Protein AF-A0A7C2MYY3-F1 (afdb_monomer)

pLDDT: mean 89.61, std 13.81, range [38.0, 98.69]

Structure (mmCIF, N/CA/C/O backbone):
data_AF-A0A7C2MYY3-F1
#
_entry.id   AF-A0A7C2MYY3-F1
#
loop_
_atom_site.group_PDB
_atom_site.id
_atom_site.type_symbol
_atom_site.label_atom_id
_atom_site.label_alt_id
_atom_site.label_comp_id
_atom_site.label_asym_id
_atom_site.label_entity_id
_atom_site.label_seq_id
_atom_site.pdbx_PDB_ins_code
_atom_site.Cartn_x
_atom_site.Cartn_y
_atom_site.Cartn_z
_atom_site.occupancy
_atom_site.B_iso_or_equiv
_atom_site.auth_seq_id
_atom_site.auth_comp_id
_atom_site.auth_asym_id
_atom_site.auth_atom_id
_atom_site.pdbx_PDB_model_num
ATOM 1 N N . MET A 1 1 ? -9.042 25.947 36.702 1.00 38.00 1 MET A N 1
ATOM 2 C CA . MET A 1 1 ? -10.277 25.143 36.612 1.00 38.00 1 MET A CA 1
ATOM 3 C C . MET A 1 1 ? -9.842 23.784 36.119 1.00 38.00 1 MET A C 1
ATOM 5 O O . MET A 1 1 ? -9.400 23.675 34.986 1.00 38.00 1 MET A O 1
ATOM 9 N N . SER A 1 2 ? -9.769 22.820 37.030 1.00 39.69 2 SER A N 1
ATOM 10 C CA . SER A 1 2 ? -9.299 21.472 36.732 1.00 39.69 2 SER A CA 1
ATOM 11 C C . SER A 1 2 ? -10.454 20.718 36.084 1.00 39.69 2 SER A C 1
ATOM 13 O O . SER A 1 2 ? -11.396 20.357 36.785 1.00 39.69 2 SER A O 1
ATOM 15 N N . ASP A 1 3 ? -10.408 20.528 34.766 1.00 48.78 3 ASP A N 1
ATOM 16 C CA . ASP A 1 3 ? -11.329 19.634 34.057 1.00 48.78 3 ASP A CA 1
ATOM 17 C C . ASP A 1 3 ? -11.000 18.188 34.444 1.00 48.78 3 ASP A C 1
ATOM 19 O O . ASP A 1 3 ? -10.272 17.468 33.759 1.00 48.78 3 ASP A O 1
ATOM 23 N N . GLN A 1 4 ? -11.496 17.770 35.607 1.00 47.84 4 GLN A N 1
ATOM 24 C CA . GLN A 1 4 ? -11.624 16.358 35.921 1.00 47.84 4 GLN A CA 1
ATOM 25 C C . GLN A 1 4 ? -12.794 15.814 35.090 1.00 47.84 4 GLN A C 1
ATOM 27 O O . GLN A 1 4 ? -13.900 16.352 35.200 1.00 47.84 4 GLN A O 1
ATOM 32 N N . PRO A 1 5 ? -12.601 14.759 34.277 1.00 56.78 5 PRO A N 1
ATOM 33 C CA . PRO A 1 5 ? -13.723 14.103 33.623 1.00 56.78 5 PRO A CA 1
ATOM 34 C C . PRO A 1 5 ? -14.706 13.604 34.693 1.00 56.78 5 PRO A C 1
ATOM 36 O O . PRO A 1 5 ? -14.263 13.244 35.791 1.00 56.78 5 PRO A O 1
ATOM 39 N N . PRO A 1 6 ? -16.021 13.575 34.408 1.00 55.62 6 PRO A N 1
ATOM 40 C CA . PRO A 1 6 ? -17.020 13.115 35.359 1.00 55.62 6 PRO A CA 1
ATOM 41 C C . PRO A 1 6 ? -16.768 11.637 35.668 1.00 55.62 6 PRO A C 1
ATOM 43 O O . PRO A 1 6 ? -17.168 10.737 34.936 1.00 55.62 6 PRO A O 1
ATOM 46 N N . SER A 1 7 ? -16.054 11.389 36.760 1.00 68.81 7 SER A N 1
ATOM 47 C CA . SER A 1 7 ? -16.151 10.133 37.486 1.00 68.81 7 SER A CA 1
ATOM 48 C C . SER A 1 7 ? -17.545 10.071 38.113 1.00 68.81 7 SER A C 1
ATOM 50 O O . SER A 1 7 ? -18.080 11.115 38.486 1.00 68.81 7 SER A O 1
ATOM 52 N N . LEU A 1 8 ? -18.062 8.851 38.307 1.00 59.97 8 LEU A N 1
ATOM 53 C CA . LEU A 1 8 ? -19.241 8.481 39.111 1.00 59.97 8 LEU A CA 1
ATOM 54 C C . LEU A 1 8 ? -20.537 8.171 38.333 1.00 59.97 8 LEU A C 1
ATOM 56 O O . LEU A 1 8 ? -21.610 8.671 38.654 1.00 59.97 8 LEU A O 1
ATOM 60 N N . ILE A 1 9 ? -20.471 7.222 37.397 1.00 66.00 9 ILE A N 1
ATOM 61 C CA . ILE A 1 9 ? -21.521 6.192 37.323 1.00 66.00 9 ILE A CA 1
ATOM 62 C C . ILE A 1 9 ? -20.850 4.885 37.742 1.00 66.00 9 ILE A C 1
ATOM 64 O O . ILE A 1 9 ? -19.754 4.584 37.268 1.00 66.00 9 ILE A O 1
ATOM 68 N N . ALA A 1 10 ? -21.467 4.140 38.663 1.00 71.31 10 ALA A N 1
ATOM 69 C CA . ALA A 1 10 ? -21.007 2.795 38.984 1.00 71.31 10 ALA A CA 1
ATOM 70 C C . ALA A 1 10 ? -21.014 1.972 37.694 1.00 71.31 10 ALA A C 1
ATOM 72 O O . ALA A 1 10 ? -22.039 1.892 37.016 1.00 71.31 10 ALA A O 1
ATOM 73 N N . THR A 1 11 ? -19.861 1.418 37.327 1.00 76.88 11 THR A N 1
ATOM 74 C CA . THR A 1 11 ? -19.725 0.623 36.113 1.00 76.88 11 THR A CA 1
ATOM 75 C C . THR A 1 11 ? -20.750 -0.513 36.164 1.00 76.88 11 THR A C 1
ATOM 77 O O . THR A 1 11 ? -20.711 -1.284 37.127 1.00 76.88 11 THR A O 1
ATOM 80 N N . PRO A 1 12 ? -21.683 -0.612 35.198 1.00 87.12 12 PRO A N 1
ATOM 81 C CA . PRO A 1 12 ? -22.687 -1.666 35.216 1.00 87.12 12 PRO A CA 1
ATOM 82 C C . PRO A 1 12 ? -22.028 -3.042 35.253 1.00 87.12 12 PRO A C 1
ATOM 84 O O . PRO A 1 12 ? -20.940 -3.235 34.698 1.00 87.12 12 PRO A O 1
ATOM 87 N N . GLU A 1 13 ? -22.693 -4.001 35.889 1.00 90.38 13 GLU A N 1
ATOM 88 C CA . GLU A 1 13 ? -22.243 -5.390 35.885 1.00 90.38 13 GLU A CA 1
ATOM 89 C C . GLU A 1 13 ? -22.037 -5.872 34.436 1.00 90.38 13 GLU A C 1
ATOM 91 O O . GLU A 1 13 ? -22.839 -5.578 33.549 1.00 90.38 13 GLU A O 1
ATOM 96 N N . GLY A 1 14 ? -20.906 -6.531 34.168 1.00 92.81 14 GLY A N 1
ATOM 97 C CA . GLY A 1 14 ? -20.529 -7.008 32.830 1.00 92.81 14 GLY A CA 1
ATOM 98 C C . GLY A 1 14 ? -19.985 -5.950 31.856 1.00 92.81 14 GLY A C 1
ATOM 99 O O . GLY A 1 14 ? -19.472 -6.310 30.798 1.00 92.81 14 GLY A O 1
ATOM 100 N N . TYR A 1 15 ? -20.014 -4.651 32.184 1.00 95.31 15 TYR A N 1
ATOM 101 C CA . TYR A 1 15 ? -19.500 -3.611 31.278 1.00 95.31 15 TYR A CA 1
ATOM 102 C C . TYR A 1 15 ? -17.995 -3.740 31.013 1.00 95.31 15 TYR A C 1
ATOM 104 O O . TYR A 1 15 ? -17.548 -3.510 29.892 1.00 95.31 15 TYR A O 1
ATOM 112 N N . ALA A 1 16 ? -17.201 -4.084 32.031 1.00 93.00 16 ALA A N 1
ATOM 113 C CA . ALA A 1 16 ? -15.752 -4.216 31.879 1.00 93.00 16 ALA A CA 1
ATOM 114 C C . ALA A 1 16 ? -15.385 -5.349 30.907 1.00 93.00 16 ALA A C 1
ATOM 116 O O . ALA A 1 16 ? -14.540 -5.147 30.032 1.00 93.00 16 ALA A O 1
ATOM 117 N N . ASP A 1 17 ? -16.073 -6.487 31.016 1.00 96.19 17 ASP A N 1
ATOM 118 C CA . ASP A 1 17 ? -15.886 -7.641 30.136 1.00 96.19 17 ASP A CA 1
ATOM 119 C C . ASP A 1 17 ? -16.325 -7.308 28.709 1.00 96.19 17 ASP A C 1
ATOM 121 O O . ASP A 1 17 ? -15.561 -7.484 27.761 1.00 96.19 17 ASP A O 1
ATOM 125 N N . TRP A 1 18 ? -17.500 -6.693 28.554 1.00 97.12 18 TRP A N 1
ATOM 126 C CA 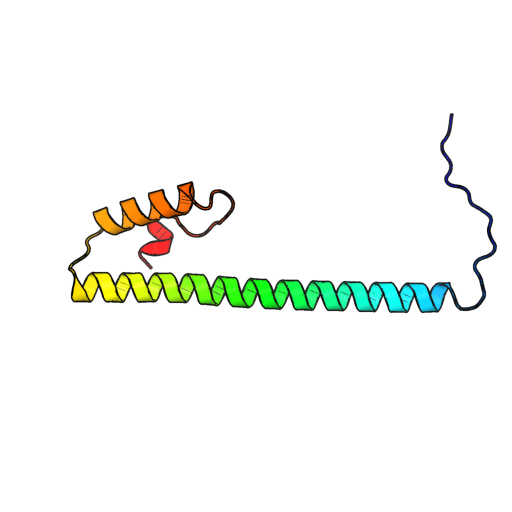. TRP A 1 18 ? -17.984 -6.240 27.252 1.00 97.12 18 TRP A CA 1
ATOM 127 C C . TRP A 1 18 ? -17.050 -5.210 26.594 1.00 97.12 18 TRP A C 1
ATOM 129 O O . TRP A 1 18 ? -16.774 -5.274 25.393 1.00 97.12 18 TRP A O 1
ATOM 139 N N . LEU A 1 19 ? -16.508 -4.267 27.371 1.00 97.44 19 LEU A N 1
ATOM 140 C CA . LEU A 1 19 ? -15.543 -3.287 26.879 1.00 97.44 19 LEU A CA 1
ATOM 141 C C . LEU A 1 19 ? -14.237 -3.959 26.435 1.00 97.44 19 LEU A C 1
ATOM 143 O O . LEU A 1 19 ? -13.645 -3.542 25.435 1.00 97.44 19 LEU A O 1
ATOM 147 N N . LEU A 1 20 ? -13.775 -4.979 27.161 1.00 97.75 20 LEU A N 1
ATOM 148 C CA . LEU A 1 20 ? -12.602 -5.762 26.781 1.00 97.75 20 LEU A CA 1
ATOM 149 C C . LEU A 1 20 ? -12.848 -6.508 25.465 1.00 97.75 20 LEU A C 1
ATOM 151 O O . LEU A 1 20 ? -12.034 -6.402 24.548 1.00 97.75 20 LEU A O 1
ATOM 155 N N . GLU A 1 21 ? -13.989 -7.184 25.331 1.00 98.38 21 GLU A N 1
ATOM 156 C CA . GLU A 1 21 ? -14.391 -7.850 24.088 1.00 98.38 21 GLU A CA 1
ATOM 157 C C . GLU A 1 21 ? -14.437 -6.876 22.907 1.00 98.38 21 GLU A C 1
ATOM 159 O O . GLU A 1 21 ? -13.938 -7.178 21.818 1.00 98.38 21 GLU A O 1
ATOM 164 N N . LEU A 1 22 ? -14.999 -5.682 23.113 1.00 98.56 22 LEU A N 1
ATOM 165 C CA . LEU A 1 22 ? -15.085 -4.664 22.073 1.00 98.56 22 LEU A CA 1
ATOM 166 C C . LEU A 1 22 ? -13.696 -4.180 21.646 1.00 98.56 22 LEU A C 1
ATOM 168 O O . LEU A 1 22 ? -13.422 -4.093 20.448 1.00 98.56 22 LEU A O 1
ATOM 172 N N . LYS A 1 23 ? -12.801 -3.909 22.603 1.00 98.50 23 LYS A N 1
ATOM 173 C CA . LYS A 1 23 ? -11.413 -3.520 22.314 1.00 98.50 23 LYS A CA 1
ATOM 174 C C . LYS A 1 23 ? -10.684 -4.596 21.512 1.00 98.50 23 LYS A C 1
ATOM 176 O O . LYS A 1 23 ? -10.039 -4.260 20.520 1.00 98.50 23 LYS A O 1
ATOM 181 N N . THR A 1 24 ? -10.839 -5.866 21.882 1.00 98.62 24 THR A N 1
ATOM 182 C CA . THR A 1 24 ? -10.257 -7.001 21.149 1.00 98.62 24 THR A CA 1
ATOM 183 C C . THR A 1 24 ? -10.779 -7.053 19.715 1.00 98.62 24 THR A C 1
ATOM 185 O O . THR A 1 24 ? -9.996 -7.054 18.768 1.00 98.62 24 THR A O 1
ATOM 188 N N . ARG A 1 25 ? -12.103 -6.973 19.524 1.00 98.62 25 ARG A N 1
ATOM 189 C CA . ARG A 1 25 ? -12.717 -6.978 18.185 1.00 98.62 25 ARG A CA 1
ATOM 190 C C . ARG A 1 25 ? -12.247 -5.813 17.313 1.00 98.62 25 ARG A C 1
ATOM 192 O O . ARG A 1 25 ? -12.034 -6.004 16.114 1.00 98.62 25 ARG A O 1
ATOM 199 N N . ILE A 1 26 ? -12.099 -4.620 17.893 1.00 98.56 26 ILE A N 1
ATOM 200 C CA . ILE A 1 26 ? -11.578 -3.438 17.193 1.00 98.56 26 ILE A CA 1
ATOM 201 C C . ILE A 1 26 ? -10.129 -3.675 16.771 1.00 98.56 26 ILE A C 1
ATOM 203 O O . ILE A 1 26 ? -9.791 -3.437 15.611 1.00 98.56 26 ILE A O 1
ATOM 207 N N . HIS A 1 27 ? -9.288 -4.171 17.678 1.00 98.69 27 HIS A N 1
ATOM 208 C CA . HIS A 1 27 ? -7.882 -4.425 17.387 1.00 98.69 27 HIS A CA 1
ATOM 209 C C . HIS A 1 27 ? -7.716 -5.464 16.272 1.00 98.69 27 HIS A C 1
ATOM 211 O O . HIS A 1 27 ? -7.010 -5.216 15.294 1.00 98.69 27 HIS A O 1
ATOM 217 N N . ASP A 1 28 ? -8.454 -6.569 16.343 1.00 98.62 28 ASP A N 1
ATOM 218 C CA . ASP A 1 28 ? -8.446 -7.606 15.313 1.00 98.62 28 ASP A CA 1
ATOM 219 C C . ASP A 1 28 ? -8.898 -7.067 13.949 1.00 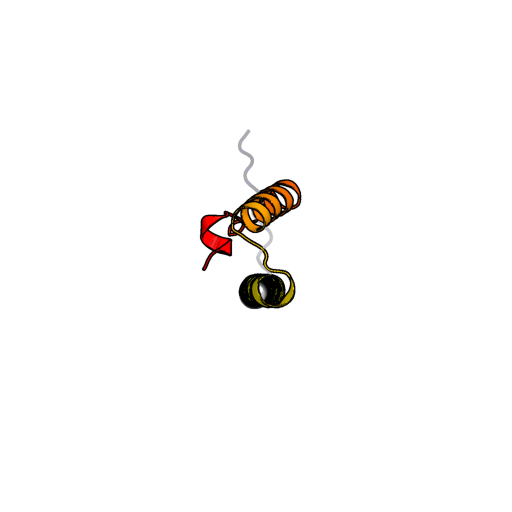98.62 28 ASP A C 1
ATOM 221 O O . ASP A 1 28 ? -8.332 -7.406 12.906 1.00 98.62 28 ASP A O 1
ATOM 225 N N . ALA A 1 29 ? -9.926 -6.211 13.929 1.00 98.50 29 ALA A N 1
ATOM 226 C CA . ALA A 1 29 ? -10.389 -5.578 12.700 1.00 98.50 29 ALA A CA 1
ATOM 227 C C . ALA A 1 29 ? -9.317 -4.653 12.101 1.00 98.50 29 ALA A C 1
ATOM 229 O O . ALA A 1 29 ? -9.067 -4.715 10.895 1.00 98.50 29 ALA A O 1
ATOM 230 N N . GLN A 1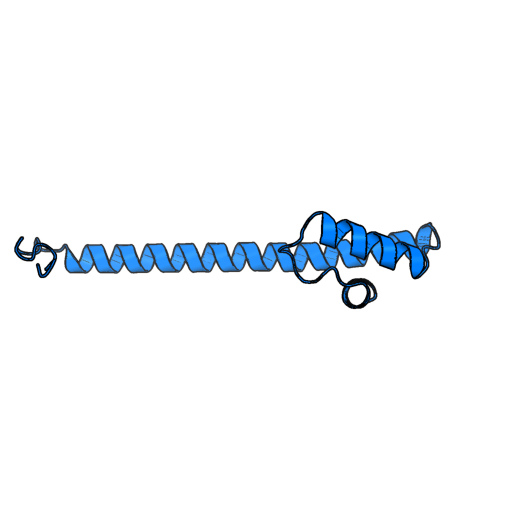 30 ? -8.644 -3.851 12.930 1.00 98.56 30 GLN A N 1
ATOM 231 C CA . GLN A 1 30 ? -7.551 -2.972 12.503 1.00 98.56 30 GLN A CA 1
ATOM 232 C C . GLN A 1 30 ? -6.350 -3.759 11.966 1.00 98.56 30 GLN A C 1
ATOM 234 O O . GLN A 1 30 ? -5.794 -3.396 10.926 1.00 98.56 30 GLN A O 1
ATOM 239 N N . GLN A 1 31 ? -5.972 -4.860 12.620 1.00 98.62 31 GLN A N 1
ATOM 240 C CA . GLN A 1 31 ? -4.904 -5.739 12.145 1.00 98.62 31 GLN A CA 1
ATOM 241 C C . GLN A 1 31 ? -5.242 -6.341 10.779 1.00 98.62 31 GLN A C 1
ATOM 243 O O . GLN A 1 31 ? -4.435 -6.264 9.851 1.00 98.62 31 GLN A O 1
ATOM 248 N N . ARG A 1 32 ? -6.456 -6.888 10.619 1.00 98.50 32 ARG A N 1
ATOM 249 C CA . ARG A 1 32 ? -6.909 -7.454 9.338 1.00 98.50 32 ARG A CA 1
ATOM 250 C C . ARG A 1 32 ? -6.923 -6.409 8.226 1.00 98.50 32 ARG A C 1
ATOM 252 O O . ARG A 1 32 ? -6.445 -6.695 7.130 1.00 98.50 32 ARG A O 1
ATOM 259 N N . ALA A 1 33 ? -7.424 -5.207 8.508 1.00 98.31 33 ALA A N 1
ATOM 260 C CA . ALA A 1 33 ? -7.416 -4.106 7.550 1.00 98.31 33 ALA A CA 1
ATOM 261 C C . ALA A 1 33 ? -5.983 -3.736 7.136 1.00 98.31 33 ALA A C 1
ATOM 263 O O . ALA A 1 33 ? -5.688 -3.642 5.947 1.00 98.31 33 ALA A O 1
ATOM 264 N N . THR A 1 34 ? -5.074 -3.616 8.105 1.00 98.06 34 THR A N 1
ATOM 265 C CA . THR A 1 34 ? -3.663 -3.289 7.853 1.00 98.06 34 THR A CA 1
ATOM 266 C C . THR A 1 34 ? -2.980 -4.358 6.997 1.00 98.06 34 THR A C 1
ATOM 268 O O . THR A 1 34 ? -2.304 -4.033 6.022 1.00 98.06 34 THR A O 1
ATOM 271 N N . LEU A 1 35 ? -3.195 -5.642 7.300 1.00 98.25 35 LEU A N 1
ATOM 272 C CA . LEU A 1 35 ? -2.663 -6.755 6.506 1.00 98.25 35 LEU A CA 1
ATOM 273 C C . LEU A 1 35 ? -3.216 -6.760 5.077 1.00 98.25 35 LEU A C 1
ATOM 275 O O . LEU A 1 35 ? -2.457 -6.959 4.128 1.00 98.25 35 LEU A O 1
ATOM 279 N N . ALA A 1 36 ? -4.519 -6.518 4.913 1.00 98.19 36 ALA A N 1
ATOM 280 C CA . ALA A 1 36 ? -5.150 -6.449 3.601 1.00 98.19 36 ALA A CA 1
ATOM 281 C C . ALA A 1 36 ? -4.574 -5.298 2.762 1.00 98.19 36 ALA A C 1
ATOM 283 O O . ALA A 1 36 ? -4.187 -5.521 1.615 1.00 98.19 36 ALA A O 1
ATOM 284 N N . VAL A 1 37 ? -4.444 -4.102 3.345 1.00 97.31 37 VAL A N 1
ATOM 285 C CA . VAL A 1 37 ? -3.843 -2.936 2.680 1.00 97.31 37 VAL A CA 1
ATOM 286 C C . VAL A 1 37 ? -2.394 -3.220 2.292 1.00 97.31 37 VAL A C 1
ATOM 288 O O . VAL A 1 37 ? -2.031 -3.039 1.132 1.00 97.31 37 VAL A O 1
ATOM 291 N N . ASN A 1 38 ? -1.578 -3.746 3.209 1.00 96.62 38 ASN A N 1
ATOM 292 C CA . ASN A 1 38 ? -0.177 -4.066 2.925 1.00 96.62 38 ASN A CA 1
ATOM 293 C C . ASN A 1 38 ? -0.039 -5.095 1.799 1.00 96.62 38 ASN A C 1
ATOM 295 O O . ASN A 1 38 ? 0.796 -4.926 0.911 1.00 96.62 38 ASN A O 1
ATOM 299 N N . ARG A 1 39 ? -0.888 -6.131 1.787 1.00 97.81 39 ARG A N 1
ATOM 300 C CA . ARG A 1 39 ? -0.913 -7.119 0.703 1.00 97.81 39 ARG A CA 1
ATOM 301 C C . ARG A 1 39 ? -1.218 -6.467 -0.643 1.00 97.81 39 ARG A C 1
ATOM 303 O O . ARG A 1 39 ? -0.541 -6.774 -1.620 1.00 97.81 39 ARG A O 1
ATOM 310 N N . GLN A 1 40 ? -2.211 -5.582 -0.700 1.00 97.62 40 GLN A N 1
ATOM 311 C CA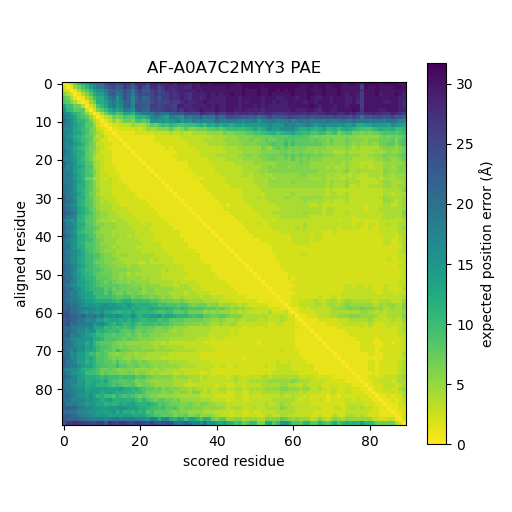 . GLN A 1 40 ? -2.562 -4.893 -1.943 1.00 97.62 40 GLN A CA 1
ATOM 312 C C . GLN A 1 40 ? -1.460 -3.943 -2.406 1.00 97.62 40 GLN A C 1
ATOM 314 O O . GLN A 1 40 ? -1.148 -3.919 -3.591 1.00 97.62 40 GLN A O 1
ATOM 319 N N . LEU A 1 41 ? -0.811 -3.224 -1.487 1.00 95.81 41 LEU A N 1
ATOM 320 C CA . LEU A 1 41 ? 0.317 -2.358 -1.829 1.00 95.81 41 LEU A CA 1
ATOM 321 C C . LEU A 1 41 ? 1.487 -3.156 -2.412 1.00 95.81 41 LEU A C 1
ATOM 323 O O . LEU A 1 41 ? 2.033 -2.769 -3.441 1.00 95.81 41 LEU A O 1
ATOM 327 N N . VAL A 1 42 ? 1.848 -4.290 -1.805 1.00 95.44 42 VAL A N 1
ATOM 328 C CA . VAL A 1 42 ? 2.921 -5.154 -2.324 1.00 95.44 42 VAL A CA 1
ATOM 329 C C . VAL A 1 42 ? 2.585 -5.681 -3.721 1.00 95.44 42 VAL A C 1
ATOM 331 O O . VAL A 1 42 ? 3.432 -5.626 -4.613 1.00 95.44 42 VAL A O 1
ATOM 334 N N . LEU A 1 43 ? 1.350 -6.149 -3.932 1.00 97.12 43 LEU A N 1
ATOM 335 C CA . LEU A 1 43 ? 0.897 -6.609 -5.247 1.00 97.12 43 LEU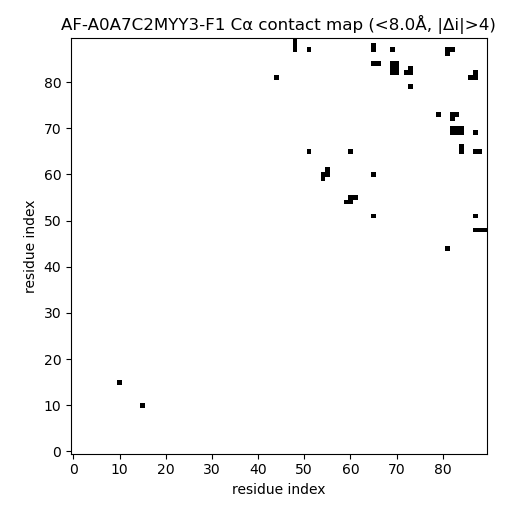 A CA 1
ATOM 336 C C . LEU A 1 43 ? 0.925 -5.484 -6.288 1.00 97.12 43 LEU A C 1
ATOM 338 O O . LEU A 1 43 ? 1.397 -5.711 -7.399 1.00 97.12 43 LEU A O 1
ATOM 342 N N . LEU A 1 44 ? 0.486 -4.278 -5.921 1.00 96.12 44 LEU A N 1
ATOM 343 C CA . LEU A 1 44 ? 0.496 -3.110 -6.798 1.00 96.12 44 LEU A CA 1
ATOM 344 C C . LEU A 1 44 ? 1.918 -2.756 -7.253 1.00 96.12 44 LEU A C 1
ATOM 346 O O . LEU A 1 44 ? 2.145 -2.585 -8.448 1.00 96.12 44 LEU A O 1
ATOM 350 N N . TYR A 1 45 ? 2.891 -2.685 -6.337 1.00 94.50 45 TYR A N 1
ATOM 351 C CA . TYR A 1 45 ? 4.277 -2.383 -6.718 1.00 94.50 45 TYR A CA 1
ATOM 352 C C . TYR A 1 45 ? 4.866 -3.453 -7.638 1.00 94.50 45 TYR A C 1
ATOM 354 O O . TYR A 1 45 ? 5.526 -3.118 -8.620 1.00 94.50 45 TYR A O 1
ATOM 362 N N . TRP A 1 46 ? 4.587 -4.730 -7.361 1.00 93.94 46 TRP A N 1
ATOM 363 C CA . TRP A 1 46 ? 5.026 -5.820 -8.229 1.00 93.94 46 TRP A CA 1
ATOM 364 C C . TRP A 1 46 ? 4.409 -5.728 -9.633 1.00 93.94 46 TRP A C 1
ATOM 366 O O . TRP A 1 46 ? 5.116 -5.890 -10.626 1.00 93.94 46 TRP A O 1
ATOM 376 N N . GLN A 1 47 ? 3.110 -5.424 -9.730 1.00 96.06 47 GLN A N 1
ATOM 377 C CA . GLN A 1 47 ? 2.422 -5.238 -11.011 1.00 96.06 47 GLN A CA 1
ATOM 378 C C . GLN A 1 47 ? 3.015 -4.073 -11.808 1.00 96.06 47 GLN A C 1
ATOM 380 O O . GLN A 1 47 ? 3.305 -4.240 -12.987 1.00 96.06 47 GLN A O 1
ATOM 385 N N . ILE A 1 48 ? 3.279 -2.932 -11.163 1.00 94.88 48 ILE A N 1
ATOM 386 C CA . ILE A 1 48 ? 3.913 -1.776 -11.814 1.00 94.88 48 ILE A CA 1
ATOM 387 C C . ILE A 1 48 ? 5.294 -2.151 -12.365 1.00 94.88 48 ILE A C 1
ATOM 389 O O . ILE A 1 48 ? 5.595 -1.837 -13.515 1.00 94.88 48 ILE A O 1
ATOM 393 N N . GLY A 1 49 ? 6.122 -2.847 -11.579 1.00 93.50 49 GLY A N 1
ATOM 394 C CA . GLY A 1 49 ? 7.433 -3.318 -12.037 1.00 93.50 49 GLY A CA 1
ATOM 395 C C . GLY A 1 49 ? 7.327 -4.257 -13.242 1.00 93.50 49 GLY A C 1
ATOM 396 O O . GLY A 1 49 ? 8.033 -4.087 -14.237 1.00 93.50 49 GLY A O 1
ATOM 397 N N . ARG A 1 50 ? 6.381 -5.204 -13.207 1.00 94.81 50 ARG A N 1
ATOM 398 C CA . ARG A 1 50 ? 6.105 -6.099 -14.339 1.00 94.81 50 ARG A CA 1
ATOM 399 C C . ARG A 1 50 ? 5.679 -5.329 -15.591 1.00 94.81 50 ARG A C 1
ATOM 401 O O . ARG A 1 50 ? 6.201 -5.607 -16.668 1.00 94.81 50 ARG A O 1
ATOM 408 N N . ASP A 1 51 ? 4.768 -4.372 -15.460 1.00 95.56 51 ASP A N 1
ATOM 409 C CA . ASP A 1 51 ? 4.271 -3.574 -16.585 1.00 95.56 51 ASP A CA 1
ATOM 410 C C . ASP A 1 51 ? 5.375 -2.708 -17.197 1.00 95.56 51 ASP A C 1
ATOM 412 O O . ASP A 1 51 ? 5.440 -2.554 -18.418 1.00 95.56 51 ASP A O 1
ATOM 416 N N . ILE A 1 52 ? 6.278 -2.179 -16.367 1.00 93.44 52 ILE A N 1
ATOM 417 C CA . ILE A 1 52 ? 7.479 -1.488 -16.835 1.00 93.44 52 ILE A CA 1
ATOM 418 C C . ILE A 1 52 ? 8.317 -2.434 -17.698 1.00 93.44 52 ILE A C 1
ATOM 420 O O . ILE A 1 52 ? 8.592 -2.095 -18.847 1.00 93.44 52 ILE A O 1
ATOM 424 N N . LEU A 1 53 ? 8.664 -3.626 -17.199 1.00 92.94 53 LEU A N 1
ATOM 425 C CA . LEU A 1 53 ? 9.487 -4.594 -17.937 1.00 92.94 53 LEU A CA 1
ATOM 426 C C . LEU A 1 53 ? 8.858 -4.998 -19.277 1.00 92.94 53 LEU A C 1
ATOM 428 O O . LEU A 1 53 ? 9.554 -5.043 -20.292 1.00 92.94 53 LEU A O 1
ATOM 432 N N . VAL A 1 54 ? 7.543 -5.238 -19.301 1.00 94.94 54 VAL A N 1
ATOM 433 C CA . VAL A 1 54 ? 6.806 -5.549 -20.537 1.00 94.94 54 VAL A CA 1
ATOM 434 C C . VAL A 1 54 ? 6.947 -4.409 -21.546 1.00 94.94 54 VAL A C 1
ATOM 436 O O . VAL A 1 54 ? 7.327 -4.638 -22.691 1.00 94.94 54 VAL A O 1
ATOM 439 N N . ARG A 1 55 ? 6.734 -3.159 -21.122 1.00 94.81 55 ARG A N 1
ATOM 440 C CA . ARG A 1 55 ? 6.842 -1.999 -22.020 1.00 94.81 55 ARG A CA 1
ATOM 441 C C . ARG A 1 55 ? 8.278 -1.717 -22.453 1.00 94.81 55 ARG A C 1
ATOM 443 O O . ARG A 1 55 ? 8.491 -1.266 -23.576 1.00 94.81 55 ARG A O 1
ATOM 450 N N . GLN A 1 56 ? 9.271 -2.008 -21.614 1.00 92.62 56 GLN A N 1
ATOM 451 C CA . GLN A 1 56 ? 10.675 -1.956 -22.024 1.00 92.62 56 GLN A CA 1
ATOM 452 C C . GLN A 1 56 ? 10.970 -2.964 -23.138 1.00 92.62 56 GLN A C 1
ATOM 454 O O . GLN A 1 56 ? 11.620 -2.596 -24.114 1.00 92.62 56 GLN A O 1
ATOM 459 N N . ALA A 1 57 ? 10.458 -4.193 -23.022 1.00 94.12 57 ALA A N 1
ATOM 460 C CA . ALA A 1 57 ? 10.650 -5.240 -24.022 1.00 94.12 57 ALA A CA 1
ATOM 461 C C . ALA A 1 57 ? 9.907 -4.952 -25.338 1.00 94.12 57 ALA A C 1
ATOM 463 O O . ALA A 1 57 ? 10.477 -5.118 -26.412 1.00 94.12 57 ALA A O 1
ATOM 464 N N . GLU A 1 58 ? 8.655 -4.499 -25.265 1.00 95.88 58 GLU A N 1
ATOM 465 C CA . GLU A 1 58 ? 7.804 -4.291 -26.445 1.00 95.88 58 GLU A CA 1
ATOM 466 C C . GLU A 1 58 ? 8.064 -2.960 -27.159 1.00 95.88 58 GLU A C 1
ATOM 468 O O . GLU A 1 58 ? 7.940 -2.873 -28.378 1.00 95.88 58 GLU A O 1
ATOM 473 N N . GLN A 1 59 ? 8.395 -1.905 -26.408 1.00 94.00 59 GLN A N 1
ATOM 474 C CA . GLN A 1 59 ? 8.446 -0.530 -26.921 1.00 94.00 59 GLN A CA 1
ATOM 475 C C . GLN A 1 59 ? 9.842 0.096 -26.827 1.00 94.00 59 GLN A C 1
ATOM 477 O O . GLN A 1 59 ? 10.020 1.259 -27.191 1.00 94.00 59 GLN A O 1
ATOM 482 N N . GLY A 1 60 ? 10.837 -0.636 -26.314 1.00 90.94 60 GLY A N 1
ATOM 483 C CA . GLY A 1 60 ? 12.215 -0.155 -26.196 1.00 90.94 60 GLY A CA 1
ATOM 484 C C . GLY A 1 60 ? 12.389 0.987 -25.191 1.00 90.94 60 GLY A C 1
ATOM 485 O O . GLY A 1 60 ? 13.276 1.827 -25.351 1.00 90.94 60 GLY A O 1
ATOM 486 N N . TRP A 1 61 ? 11.532 1.073 -24.168 1.00 91.44 61 TRP A N 1
ATOM 487 C CA . TRP A 1 61 ? 11.585 2.160 -23.188 1.00 91.44 61 TRP A CA 1
ATOM 488 C C . TRP A 1 61 ? 12.909 2.175 -22.409 1.00 91.44 61 TRP A C 1
ATOM 490 O O . TRP A 1 61 ? 13.220 1.290 -21.612 1.00 91.44 61 TRP A O 1
ATOM 500 N N . GLY A 1 62 ? 13.687 3.236 -22.620 1.00 87.69 62 GLY A N 1
ATOM 501 C CA . GLY A 1 62 ? 14.937 3.481 -21.907 1.00 87.69 62 GLY A CA 1
ATOM 502 C C . GLY A 1 62 ? 14.756 4.232 -20.584 1.00 87.69 62 GLY A C 1
ATOM 503 O O . GLY A 1 62 ? 13.663 4.662 -20.213 1.00 87.69 62 GLY A O 1
ATOM 504 N N . ALA A 1 63 ? 15.875 4.474 -19.896 1.00 88.06 63 ALA A N 1
ATOM 505 C CA . ALA A 1 63 ? 15.913 5.097 -18.569 1.00 88.06 63 ALA A CA 1
ATOM 506 C C . ALA A 1 63 ? 15.167 6.445 -18.466 1.00 88.06 63 ALA A C 1
ATOM 508 O O . ALA A 1 63 ? 14.549 6.714 -17.438 1.00 88.06 63 ALA A O 1
ATOM 509 N N . LYS A 1 64 ? 15.163 7.257 -19.534 1.00 91.94 64 LYS A N 1
ATOM 510 C CA . LYS A 1 64 ? 14.473 8.560 -19.567 1.00 91.94 64 LYS A CA 1
ATOM 511 C C . LYS A 1 64 ? 12.952 8.439 -19.415 1.00 91.94 64 LYS A C 1
ATOM 513 O O . LYS A 1 64 ? 12.335 9.283 -18.773 1.00 91.94 64 LYS A O 1
ATOM 518 N N . VAL A 1 65 ? 12.343 7.393 -19.982 1.00 93.31 65 VAL A N 1
ATOM 519 C CA . VAL A 1 65 ? 10.892 7.167 -19.861 1.00 93.31 65 VAL A CA 1
ATOM 520 C C . VAL A 1 65 ? 10.542 6.759 -18.430 1.00 93.31 65 VAL A C 1
ATOM 522 O O . VAL A 1 65 ? 9.560 7.245 -17.877 1.00 93.31 65 VAL A O 1
ATOM 525 N N . ILE A 1 66 ? 11.392 5.948 -17.796 1.00 91.75 66 ILE A N 1
ATOM 526 C CA . ILE A 1 66 ? 11.222 5.533 -16.396 1.00 91.75 66 ILE A CA 1
ATOM 527 C C . ILE A 1 66 ? 11.388 6.715 -15.436 1.00 91.75 66 ILE A C 1
ATOM 529 O O . ILE A 1 66 ? 10.652 6.831 -14.461 1.00 91.75 66 ILE A O 1
ATOM 533 N N . GLU A 1 67 ? 12.316 7.629 -15.719 1.00 94.50 67 GLU A N 1
ATOM 534 C CA . GLU A 1 67 ? 12.487 8.861 -14.940 1.00 94.50 67 GLU A CA 1
ATOM 535 C C . GLU A 1 67 ? 11.267 9.778 -15.035 1.00 94.50 67 GLU A C 1
ATOM 537 O O . GLU A 1 67 ? 10.804 10.283 -14.012 1.00 94.50 67 GLU A O 1
ATOM 542 N N . ARG A 1 68 ? 10.696 9.930 -16.236 1.00 96.00 68 ARG A N 1
ATOM 543 C CA . ARG A 1 68 ? 9.441 10.666 -16.425 1.00 96.00 68 ARG A CA 1
ATOM 544 C C . ARG A 1 68 ? 8.282 10.002 -15.677 1.00 96.00 68 ARG A C 1
ATOM 546 O O . ARG A 1 68 ? 7.567 10.686 -14.956 1.00 96.00 68 ARG A O 1
ATOM 553 N N . LEU A 1 69 ? 8.134 8.680 -15.791 1.00 95.75 69 LEU A N 1
ATOM 554 C CA . LEU A 1 69 ? 7.099 7.924 -15.080 1.00 95.75 69 LEU A CA 1
ATOM 555 C C . LEU A 1 69 ? 7.212 8.095 -13.559 1.00 95.75 69 LEU A C 1
ATOM 557 O O . LEU A 1 69 ? 6.214 8.342 -12.889 1.00 95.75 69 LEU A O 1
ATOM 561 N N . ALA A 1 70 ? 8.425 8.003 -13.013 1.00 95.38 70 ALA A N 1
ATOM 562 C CA . ALA A 1 70 ? 8.672 8.220 -11.592 1.00 95.38 70 ALA A CA 1
ATOM 563 C C . ALA A 1 70 ? 8.231 9.620 -11.141 1.00 95.38 70 ALA A C 1
ATOM 565 O O . ALA A 1 70 ? 7.614 9.767 -10.086 1.00 95.38 70 ALA A O 1
ATOM 566 N N . GLN A 1 71 ? 8.534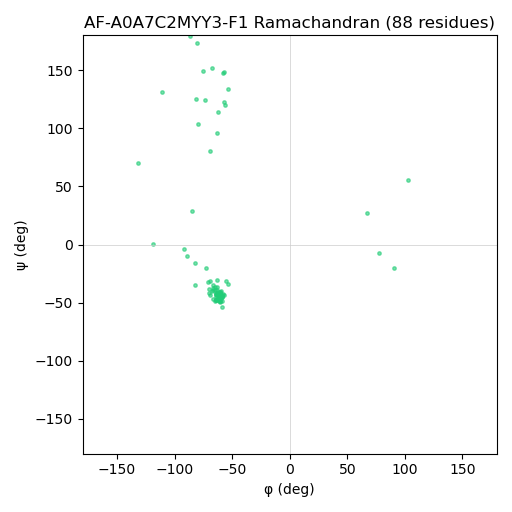 10.647 -11.940 1.00 96.88 71 GLN A N 1
ATOM 567 C CA . GLN A 1 71 ? 8.122 12.015 -11.646 1.00 96.88 71 GLN A CA 1
ATOM 568 C C . GLN A 1 71 ? 6.597 12.162 -11.684 1.00 96.88 71 GLN A C 1
ATOM 570 O O . GLN A 1 71 ? 6.022 12.681 -10.729 1.00 96.88 71 GLN A O 1
ATOM 575 N N . ASP A 1 72 ? 5.951 11.655 -12.736 1.00 97.81 72 ASP A N 1
ATOM 576 C CA . ASP A 1 72 ? 4.495 11.716 -12.902 1.00 97.81 72 ASP A CA 1
ATOM 577 C C . ASP A 1 72 ? 3.777 11.029 -11.724 1.00 97.81 72 ASP A C 1
ATOM 579 O O . ASP A 1 72 ? 2.859 11.598 -11.131 1.00 97.81 72 ASP A O 1
ATOM 583 N N . LEU A 1 73 ? 4.241 9.841 -11.313 1.00 97.06 73 LEU A N 1
ATOM 584 C CA . LEU A 1 73 ? 3.656 9.095 -10.194 1.00 97.06 73 LEU A CA 1
ATOM 585 C C . LEU A 1 73 ? 3.859 9.792 -8.846 1.00 97.06 73 LEU A C 1
ATOM 587 O O . LEU A 1 73 ? 2.936 9.834 -8.038 1.00 97.06 73 LEU A O 1
ATOM 591 N N . ARG A 1 74 ? 5.035 10.377 -8.593 1.00 96.12 74 ARG A N 1
ATOM 592 C CA . ARG A 1 74 ? 5.278 11.142 -7.357 1.00 96.12 74 ARG A CA 1
ATOM 593 C C . ARG A 1 74 ? 4.440 12.412 -7.283 1.00 96.12 74 ARG A C 1
ATOM 595 O O . ARG A 1 74 ? 4.036 12.798 -6.193 1.00 96.12 74 ARG A O 1
ATOM 602 N N . THR A 1 75 ? 4.197 13.062 -8.418 1.00 97.12 75 THR A N 1
ATOM 603 C CA . THR A 1 75 ? 3.327 14.240 -8.484 1.00 97.12 75 THR A CA 1
ATOM 604 C C . THR A 1 75 ? 1.865 13.860 -8.254 1.00 97.12 75 THR A C 1
ATOM 606 O O . THR A 1 75 ? 1.174 14.557 -7.517 1.00 97.12 75 THR A O 1
ATOM 609 N N . ALA A 1 76 ? 1.400 12.753 -8.839 1.00 97.69 76 ALA A N 1
ATOM 610 C CA . ALA A 1 76 ? 0.027 12.282 -8.659 1.00 97.69 76 ALA A CA 1
ATOM 611 C C . ALA A 1 76 ? -0.237 11.721 -7.250 1.00 97.69 76 ALA A C 1
ATOM 613 O O . ALA A 1 76 ? -1.343 11.854 -6.729 1.00 97.69 76 ALA A O 1
ATOM 614 N N . PHE A 1 77 ? 0.775 11.112 -6.626 1.00 96.44 77 PHE A N 1
ATOM 615 C CA . PHE A 1 77 ? 0.655 10.416 -5.346 1.00 96.44 77 PHE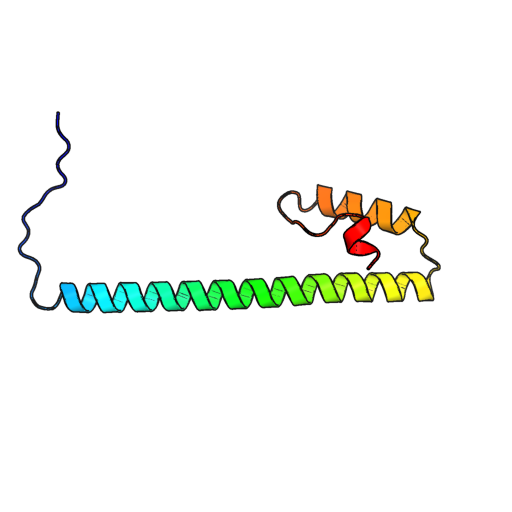 A CA 1
ATOM 616 C C . PHE A 1 77 ? 1.764 10.846 -4.365 1.00 96.44 77 PHE A C 1
ATOM 618 O O . PHE A 1 77 ? 2.654 10.048 -4.058 1.00 96.44 77 PHE A O 1
ATOM 625 N N . PRO A 1 78 ? 1.729 12.090 -3.845 1.00 94.50 78 PRO A N 1
ATOM 626 C CA . PRO A 1 78 ? 2.820 12.657 -3.041 1.00 94.50 78 PRO A CA 1
ATOM 627 C C . PRO A 1 78 ? 3.083 11.907 -1.727 1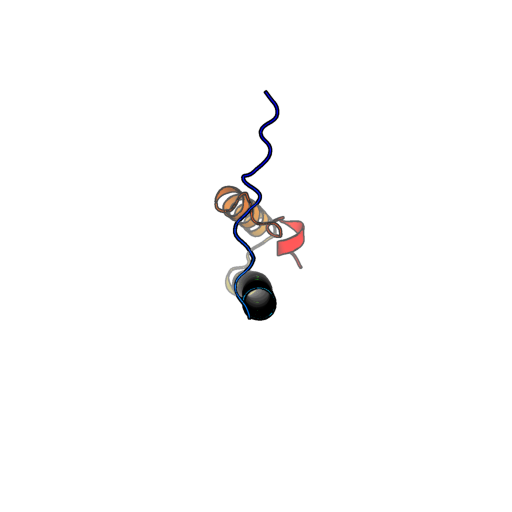.00 94.50 78 PRO A C 1
ATOM 629 O O . PRO A 1 78 ? 4.228 11.820 -1.286 1.00 94.50 78 PRO A O 1
ATOM 632 N N . GLU A 1 79 ? 2.047 11.308 -1.137 1.00 95.00 79 GLU A N 1
ATOM 633 C CA . GLU A 1 79 ? 2.150 10.538 0.111 1.00 95.00 79 GLU A CA 1
ATOM 634 C C . GLU A 1 79 ? 2.639 9.095 -0.111 1.00 95.00 79 GLU A C 1
ATOM 636 O O . GLU A 1 79 ? 3.057 8.412 0.831 1.00 95.00 79 GLU A O 1
ATOM 641 N N . MET A 1 80 ? 2.603 8.604 -1.356 1.00 93.44 80 MET A N 1
ATOM 642 C CA . MET A 1 80 ? 3.058 7.256 -1.677 1.00 93.44 80 MET A CA 1
ATOM 643 C C . MET A 1 80 ? 4.579 7.220 -1.815 1.00 93.44 80 MET A C 1
ATOM 64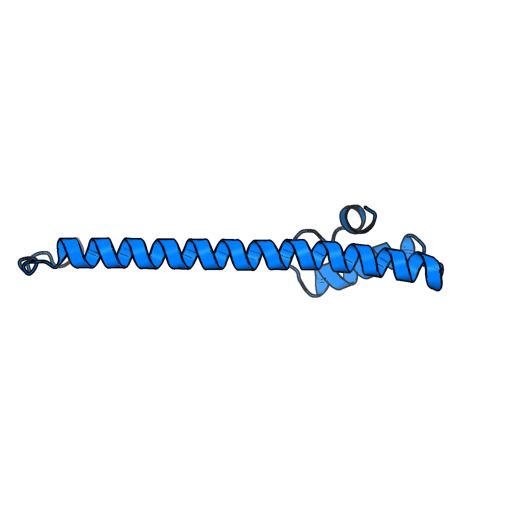5 O O . MET A 1 80 ? 5.202 7.927 -2.608 1.00 93.44 80 MET A O 1
ATOM 649 N N . LYS A 1 81 ? 5.199 6.329 -1.041 1.00 88.88 81 LYS A N 1
ATOM 650 C CA . LYS A 1 81 ? 6.626 6.011 -1.160 1.00 88.88 81 LYS A CA 1
ATOM 651 C C . LYS A 1 81 ? 6.833 5.025 -2.313 1.00 88.88 81 LYS A C 1
ATOM 653 O O . LYS A 1 81 ? 5.886 4.535 -2.899 1.00 88.88 81 LYS A O 1
ATOM 658 N N . GLY A 1 82 ? 8.076 4.715 -2.668 1.00 88.12 82 GLY A N 1
ATOM 659 C CA . GLY A 1 82 ? 8.338 3.654 -3.650 1.00 88.12 82 GLY A CA 1
ATOM 660 C C . GLY A 1 82 ? 8.418 4.107 -5.111 1.00 88.12 82 GLY A C 1
ATOM 661 O O . GLY A 1 82 ? 9.105 3.448 -5.873 1.00 88.12 82 GLY A O 1
ATOM 662 N N . PHE A 1 83 ? 7.879 5.267 -5.497 1.00 94.06 83 PHE A N 1
ATOM 663 C CA . PHE A 1 83 ? 7.941 5.766 -6.887 1.00 94.06 83 PHE A CA 1
ATOM 664 C C . PHE A 1 83 ? 9.220 6.542 -7.245 1.00 94.06 83 PHE A C 1
ATOM 666 O O . PHE A 1 83 ? 9.209 7.441 -8.082 1.00 94.06 83 PHE A O 1
ATOM 673 N N . SER A 1 84 ? 10.354 6.245 -6.605 1.00 88.94 84 SER A N 1
ATOM 674 C CA . SER A 1 84 ? 11.624 6.840 -7.042 1.00 88.94 84 SER A CA 1
ATOM 675 C C . SER A 1 84 ? 12.121 6.154 -8.324 1.00 88.94 84 SER A C 1
ATOM 677 O O . SER A 1 84 ? 11.914 4.949 -8.466 1.00 88.94 84 SER A O 1
ATOM 679 N N . PRO A 1 85 ? 12.849 6.850 -9.223 1.00 86.50 85 PRO A N 1
ATOM 680 C CA . PRO A 1 85 ? 13.417 6.212 -10.412 1.00 86.50 85 PRO A CA 1
ATOM 681 C C . PRO A 1 85 ? 14.294 5.004 -10.076 1.00 86.50 85 PRO A C 1
ATOM 683 O O . PRO A 1 85 ? 14.353 4.057 -10.846 1.00 86.50 85 PRO A O 1
ATOM 686 N N . ARG A 1 86 ? 14.971 5.025 -8.919 1.00 87.31 86 ARG A N 1
ATOM 687 C CA . ARG A 1 86 ? 15.760 3.890 -8.434 1.00 87.31 86 ARG A CA 1
ATOM 688 C C . ARG A 1 86 ? 14.868 2.684 -8.156 1.00 87.31 86 ARG A C 1
ATOM 690 O O . ARG A 1 86 ? 15.181 1.604 -8.618 1.00 87.31 86 ARG A O 1
ATOM 697 N N . ASN A 1 87 ? 13.761 2.879 -7.449 1.00 86.38 87 ASN A N 1
ATOM 698 C CA . ASN A 1 87 ? 12.860 1.793 -7.060 1.00 86.38 87 ASN A CA 1
ATOM 699 C C . ASN A 1 87 ? 12.027 1.240 -8.224 1.00 86.38 87 ASN A C 1
ATOM 701 O O . ASN A 1 87 ? 11.521 0.139 -8.105 1.00 86.38 87 ASN A O 1
ATOM 705 N N . LEU A 1 88 ? 11.868 1.996 -9.316 1.00 87.38 88 LEU A N 1
ATOM 706 C CA . LEU A 1 88 ? 11.178 1.536 -10.529 1.00 87.38 88 LEU A CA 1
ATOM 707 C C . LEU A 1 88 ? 12.109 0.842 -11.539 1.00 87.38 88 LEU A C 1
ATOM 709 O O . LEU A 1 88 ? 11.632 0.305 -12.533 1.00 87.38 88 LEU A O 1
ATOM 713 N N . LYS A 1 89 ? 13.432 0.907 -11.334 1.00 74.75 89 LYS A N 1
ATOM 714 C CA . LYS A 1 89 ? 14.449 0.276 -12.197 1.00 74.75 89 LYS A CA 1
ATOM 715 C C . LYS A 1 89 ? 14.834 -1.144 -11.731 1.00 74.75 89 LYS A C 1
ATOM 717 O O . LYS A 1 89 ? 15.644 -1.772 -12.408 1.00 74.75 89 LYS A O 1
ATOM 722 N N . TYR A 1 90 ? 14.294 -1.615 -10.604 1.00 61.44 90 TYR A N 1
ATOM 723 C CA . TYR A 1 90 ? 14.516 -2.941 -10.008 1.00 61.44 90 TYR A CA 1
ATOM 724 C C . TYR A 1 90 ? 13.180 -3.652 -9.809 1.00 61.44 90 TYR A C 1
ATOM 726 O O . TYR A 1 90 ? 13.184 -4.900 -9.856 1.00 61.44 90 TYR A O 1
#

Solvent-accessible surface area (backbone atoms only — not comparable to full-atom values): 5354 Å² total; per-residue (Å²): 133,85,87,69,75,89,78,85,72,82,79,55,90,66,44,69,60,53,50,50,54,50,51,52,54,50,51,55,51,52,52,52,51,51,53,53,51,52,52,51,51,54,51,48,54,52,50,52,48,51,53,49,53,51,44,30,72,76,68,66,56,51,70,68,54,49,44,51,48,19,50,54,48,36,68,78,36,72,88,56,77,71,46,46,51,73,60,66,74,108

Mean predicted aligned error: 7.39 Å

Foldseek 3Di:
DDPDDDDDDDQDPCNVVVVVVVVVVVVVVVVVVVVVVVVVVVVVLVVLLVVVVVCCVPPVDDLVVLCVQLVVCCVVCVPDPQSHSVSSVD

Radius of gyration: 24.34 Å; Cα contacts (8 Å, |Δi|>4): 30; chains: 1; bounding box: 39×33×66 Å

Secondary structure (DSSP, 8-state):
--------SPPPTTHHHHHHHHHHHHHHHHHHHHHHHHHHHHHHHHHHHHHHHHHHHHH---HHHHHHHHHHHHHH-TT--S-STTTT--

Sequence (90 aa):
MSDQPPSLIATPEGYADWLLELKTRIHDAQQRATLAVNRQLVLLYWQIGRDILVRQAEQGWGAKVIERLAQDLRTAFPEMKGFSPRNLKY